Protein 3OA4 (pdb70)

Structure (mmCIF, N/CA/C/O backbone):
data_3OA4
#
_entry.id   3OA4
#
_cell.length_a   63.264
_cell.length_b   63.264
_cell.length_c   90.855
_cell.angle_alpha   90.000
_cell.angle_beta   90.000
_cell.angle_gamma   90.000
#
_symmetry.space_group_name_H-M   'P 43 21 2'
#
loop_
_entity.id
_entity.type
_entity.pdbx_description
1 polymer glyoxalase
2 non-polymer 'ZINC ION'
3 non-polymer 'SULFATE ION'
4 non-polymer GLYCEROL
5 water water
#
loop_
_atom_site.group_PDB
_atom_site.id
_atom_site.type_symbol
_atom_site.label_atom_id
_atom_site.label_alt_id
_atom_site.label_comp_id
_atom_site.label_asym_id
_atom_site.label_entity_id
_atom_site.label_seq_id
_atom_site.pdbx_PDB_ins_code
_atom_site.Cartn_x
_atom_site.Cartn_y
_atom_site.Cartn_z
_atom_site.occupancy
_atom_site.B_iso_or_equiv
_atom_site.auth_seq_id
_atom_site.auth_comp_id
_atom_site.auth_asym_id
_atom_site.auth_atom_id
_atom_site.pdbx_PDB_model_num
ATOM 1 N N . LYS A 1 5 ? -2.222 -11.712 -11.755 1.00 78.28 5 LYS A N 1
ATOM 2 C CA . LYS A 1 5 ? -2.584 -10.451 -12.475 1.00 78.59 5 LYS A CA 1
ATOM 3 C C . LYS A 1 5 ? -1.794 -9.258 -11.926 1.00 77.07 5 LYS A C 1
ATOM 4 O O . LYS A 1 5 ? -1.320 -9.293 -10.780 1.00 77.35 5 LYS A O 1
ATOM 10 N N . SER A 1 6 ? -1.680 -8.214 -12.757 1.00 74.84 6 SER A N 1
ATOM 11 C CA . SER A 1 6 ? -0.841 -7.025 -12.531 1.00 71.74 6 SER A CA 1
ATOM 12 C C . SER A 1 6 ? 0.638 -7.324 -12.807 1.00 66.96 6 SER A C 1
ATOM 13 O O . SER A 1 6 ? 1.470 -6.403 -12.822 1.00 67.28 6 SER A O 1
ATOM 16 N N . ASN A 1 7 ? 0.953 -8.608 -13.011 1.00 62.00 7 ASN A N 1
ATOM 17 C CA . ASN A 1 7 ? 2.248 -9.035 -13.545 1.00 56.48 7 ASN A CA 1
ATOM 18 C C . ASN A 1 7 ? 2.568 -8.261 -14.812 1.00 53.14 7 ASN A C 1
ATOM 19 O O . ASN A 1 7 ? 1.709 -8.089 -15.682 1.00 53.88 7 ASN A O 1
ATOM 24 N N . LYS A 1 8 ? 3.789 -7.763 -14.885 1.00 48.68 8 LYS A N 1
ATOM 25 C CA . LYS A 1 8 ? 4.273 -7.114 -16.081 1.00 45.34 8 LYS A CA 1
ATOM 26 C C . LYS A 1 8 ? 5.580 -7.764 -16.493 1.00 39.29 8 LYS A C 1
ATOM 27 O O . LYS A 1 8 ? 6.313 -8.298 -15.654 1.00 36.53 8 LYS A O 1
ATOM 33 N N . LEU A 1 9 ? 5.887 -7.711 -17.780 1.00 37.53 9 LEU A N 1
ATOM 34 C CA . LEU A 1 9 ? 7.231 -8.098 -18.199 1.00 36.55 9 LEU A CA 1
ATOM 35 C C . LEU A 1 9 ? 8.145 -6.880 -18.037 1.00 35.56 9 LEU A C 1
ATOM 36 O O . LEU A 1 9 ? 8.117 -5.967 -18.858 1.00 35.99 9 LEU A O 1
ATOM 41 N N . ASP A 1 10 ? 8.924 -6.851 -16.961 1.00 33.73 10 ASP A N 1
ATOM 42 C CA . ASP A 1 10 ? 9.766 -5.689 -16.696 1.00 34.52 10 ASP A CA 1
ATOM 43 C C . ASP A 1 10 ? 10.944 -5.635 -17.670 1.00 32.38 10 ASP A C 1
ATOM 44 O O . ASP A 1 10 ? 11.158 -4.638 -18.358 1.00 30.98 10 ASP A O 1
ATOM 49 N N . HIS A 1 11 ? 11.718 -6.707 -17.713 1.00 31.77 11 HIS A N 1
ATOM 50 C CA . HIS A 1 11 ? 12.867 -6.737 -18.612 1.00 30.96 11 HIS A CA 1
ATOM 51 C C . HIS A 1 11 ? 13.332 -8.126 -18.888 1.00 30.49 11 HIS A C 1
ATOM 52 O O . HIS A 1 11 ? 12.860 -9.069 -18.250 1.00 30.12 11 HIS A O 1
ATOM 59 N N . ILE A 1 12 ? 14.254 -8.239 -19.855 1.00 30.11 12 ILE A N 1
ATOM 60 C CA . ILE A 1 12 ? 14.976 -9.494 -20.138 1.00 29.87 12 ILE A CA 1
ATOM 61 C C . ILE A 1 12 ? 16.457 -9.188 -19.975 1.00 29.74 12 ILE A C 1
ATOM 62 O O . ILE A 1 12 ? 16.987 -8.267 -20.622 1.00 30.96 12 ILE A O 1
ATOM 67 N N . GLY A 1 13 ? 17.111 -9.898 -19.058 1.00 28.41 13 GLY A N 1
ATOM 68 C CA . GLY A 1 13 ? 18.550 -9.714 -18.862 1.00 28.44 13 GLY A CA 1
ATOM 69 C C . GLY A 1 13 ? 19.331 -10.576 -19.856 1.00 29.66 13 GLY A C 1
ATOM 70 O O . GLY A 1 13 ? 19.021 -11.764 -20.066 1.00 30.37 13 GLY A O 1
ATOM 71 N N . ILE A 1 14 ? 20.355 -9.979 -20.461 1.00 29.60 14 ILE A N 1
ATOM 72 C CA . ILE A 1 14 ? 21.116 -10.628 -21.531 1.00 30.70 14 ILE A CA 1
ATOM 73 C C . ILE A 1 14 ? 22.614 -10.499 -21.222 1.00 30.62 14 ILE A C 1
ATOM 74 O O . ILE A 1 14 ? 23.124 -9.412 -21.090 1.00 30.64 14 ILE A O 1
ATOM 79 N N . ALA A 1 15 ? 23.298 -11.626 -21.096 1.00 30.76 15 ALA A N 1
ATOM 80 C CA . ALA A 1 15 ? 24.715 -11.607 -20.757 1.00 31.88 15 ALA A CA 1
ATOM 81 C C . ALA A 1 15 ? 25.561 -11.335 -22.017 1.00 32.99 15 ALA A C 1
ATOM 82 O O . ALA A 1 15 ? 25.395 -12.019 -23.026 1.00 33.37 15 ALA A O 1
ATOM 84 N N . VAL A 1 16 ? 26.463 -10.350 -21.958 1.00 33.08 16 VAL A N 1
ATOM 85 C CA . VAL A 1 16 ? 27.325 -9.991 -23.087 1.00 33.54 16 VAL A CA 1
ATOM 86 C C . VAL A 1 16 ? 28.721 -9.735 -22.539 1.00 35.42 16 VAL A C 1
ATOM 87 O O . VAL A 1 16 ? 28.871 -9.293 -21.401 1.00 36.05 16 VAL A O 1
ATOM 91 N N . THR A 1 17 ? 29.752 -10.005 -23.335 1.00 35.86 17 THR A N 1
ATOM 92 C CA . THR A 1 17 ? 31.113 -9.717 -22.858 1.00 38.47 17 THR A CA 1
ATOM 93 C C . THR A 1 17 ? 31.437 -8.239 -22.933 1.00 39.12 17 THR A C 1
ATOM 94 O O . THR A 1 17 ? 32.327 -7.773 -22.251 1.00 40.09 17 THR A O 1
ATOM 98 N N . SER A 1 18 ? 30.713 -7.508 -23.772 1.00 39.47 18 SER A N 1
ATOM 99 C CA . SER A 1 18 ? 30.958 -6.078 -23.957 1.00 41.13 18 SER A CA 1
ATOM 100 C C . SER A 1 18 ? 29.682 -5.403 -24.431 1.00 40.00 18 SER A C 1
ATOM 101 O O . SER A 1 18 ? 29.146 -5.752 -25.487 1.00 38.92 18 SER A O 1
ATOM 104 N N . ILE A 1 19 ? 29.187 -4.442 -23.642 1.00 38.85 19 ILE A N 1
ATOM 105 C CA . ILE A 1 19 ? 28.061 -3.617 -24.085 1.00 37.92 19 ILE A CA 1
ATOM 106 C C . ILE A 1 19 ? 28.436 -2.863 -25.360 1.00 38.01 19 ILE A C 1
ATOM 107 O O . ILE A 1 19 ? 27.668 -2.829 -26.332 1.00 37.42 19 ILE A O 1
ATOM 112 N N . LYS A 1 20 ? 29.630 -2.288 -25.374 1.00 39.66 20 LYS A N 1
ATOM 113 C CA . LYS A 1 20 ? 30.091 -1.482 -26.507 1.00 41.48 20 LYS A CA 1
ATOM 114 C C . LYS A 1 20 ? 30.028 -2.283 -27.821 1.00 41.03 20 LYS A C 1
ATOM 115 O O . LYS A 1 20 ? 29.660 -1.765 -28.870 1.00 41.18 20 LYS A O 1
ATOM 121 N N . ASP A 1 21 ? 30.374 -3.557 -27.740 1.00 40.95 21 ASP A N 1
ATOM 122 C CA . ASP A 1 21 ? 30.456 -4.401 -28.938 1.00 42.64 21 ASP A CA 1
ATOM 123 C C . ASP A 1 21 ? 29.112 -4.840 -29.486 1.00 42.40 21 ASP A C 1
ATOM 124 O O . ASP A 1 21 ? 29.045 -5.267 -30.629 1.00 44.34 21 ASP A O 1
ATOM 129 N N . VAL A 1 22 ? 28.060 -4.767 -28.677 1.00 39.92 22 VAL A N 1
ATOM 130 C CA . VAL A 1 22 ? 26.729 -5.160 -29.151 1.00 39.15 22 VAL A CA 1
ATOM 131 C C . VAL A 1 22 ? 25.796 -3.988 -29.430 1.00 37.30 22 VAL A C 1
ATOM 132 O O . VAL A 1 22 ? 24.768 -4.151 -30.092 1.00 37.19 22 VAL A O 1
ATOM 136 N N . LEU A 1 23 ? 26.129 -2.803 -28.926 1.00 36.36 23 LEU A N 1
ATOM 137 C CA . LEU A 1 23 ? 25.295 -1.639 -29.210 1.00 36.79 23 LEU A CA 1
ATOM 138 C C . LEU A 1 23 ? 25.066 -1.400 -30.713 1.00 37.69 23 LEU A C 1
ATOM 139 O O . LEU A 1 23 ? 23.956 -1.043 -31.109 1.00 37.39 23 LEU A O 1
ATOM 144 N N . PRO A 1 24 ? 26.088 -1.658 -31.566 1.00 39.28 24 PRO A N 1
ATOM 145 C CA . PRO A 1 24 ? 25.803 -1.495 -32.990 1.00 40.13 24 PRO A CA 1
ATOM 146 C C . PRO A 1 24 ? 24.652 -2.358 -33.472 1.00 38.99 24 PRO A C 1
ATOM 147 O O . PRO A 1 24 ? 23.898 -1.925 -34.349 1.00 40.08 24 PRO A O 1
ATOM 151 N N . PHE A 1 25 ? 24.533 -3.579 -32.946 1.00 37.06 25 PHE A N 1
ATOM 152 C CA . PHE A 1 25 ? 23.407 -4.442 -33.310 1.00 36.53 25 PHE A CA 1
ATOM 153 C C . PHE A 1 25 ? 22.069 -3.932 -32.717 1.00 35.76 25 PHE A C 1
ATOM 154 O O . PHE A 1 25 ? 21.051 -3.777 -33.425 1.00 35.80 25 PHE A O 1
ATOM 162 N N . TYR A 1 26 ? 22.075 -3.663 -31.411 1.00 34.59 26 TYR A N 1
ATOM 163 C CA . TYR A 1 26 ? 20.832 -3.296 -30.728 1.00 34.50 26 TYR A CA 1
ATOM 164 C C . TYR A 1 26 ? 20.296 -1.935 -31.145 1.00 35.16 26 TYR A C 1
ATOM 165 O 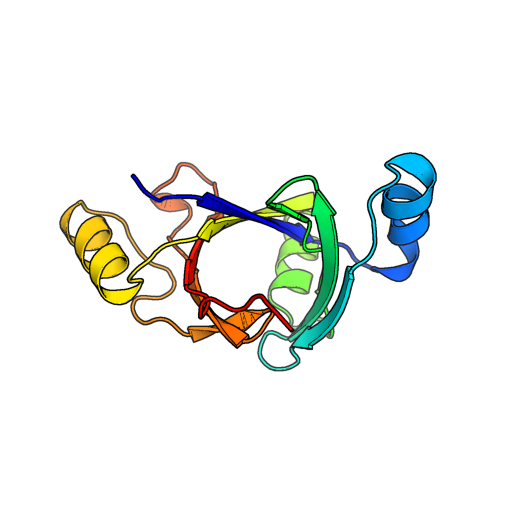O . TYR A 1 26 ? 19.102 -1.768 -31.365 1.00 35.49 26 TYR A O 1
ATOM 174 N N . VAL A 1 27 ? 21.179 -0.963 -31.215 1.00 36.86 27 VAL A N 1
ATOM 175 C CA . VAL A 1 27 ? 20.761 0.389 -31.592 1.00 38.88 27 VAL A CA 1
ATOM 176 C C . VAL A 1 27 ? 20.716 0.569 -33.105 1.00 40.76 27 VAL A C 1
ATOM 177 O O . VAL A 1 27 ? 19.737 1.088 -33.642 1.00 41.95 27 VAL A O 1
ATOM 181 N N . GLY A 1 28 ? 21.743 0.093 -33.798 1.00 41.86 28 GLY A N 1
ATOM 182 C CA . GLY A 1 28 ? 21.823 0.249 -35.248 1.00 43.79 28 GLY A CA 1
ATOM 183 C C . GLY A 1 28 ? 20.909 -0.685 -36.019 1.00 45.07 28 GLY A C 1
ATOM 184 O O . GLY A 1 28 ? 20.233 -0.255 -36.952 1.00 47.00 28 GLY A O 1
ATOM 185 N N . SER A 1 29 ? 20.887 -1.971 -35.679 1.00 43.27 29 SER A N 1
ATOM 186 C CA . SER A 1 29 ? 20.091 -2.900 -36.485 1.00 43.02 29 SER A CA 1
ATOM 187 C C . SER A 1 29 ? 18.661 -3.073 -35.986 1.00 40.87 29 SER A C 1
ATOM 188 O O . SER A 1 29 ? 17.716 -2.979 -36.767 1.00 40.86 29 SER A O 1
ATOM 191 N N . LEU A 1 30 ? 18.505 -3.337 -34.694 1.00 39.71 30 LEU A N 1
ATOM 192 C CA . LEU A 1 30 ? 17.169 -3.500 -34.113 1.00 39.59 30 LEU A CA 1
ATOM 193 C C . LEU A 1 30 ? 16.459 -2.161 -33.866 1.00 40.79 30 LEU A C 1
ATOM 194 O O . LEU A 1 30 ? 15.249 -2.149 -33.651 1.00 41.24 30 LEU A O 1
ATOM 199 N N . LYS A 1 31 ? 17.214 -1.063 -33.870 1.00 41.55 31 LYS A N 1
ATOM 200 C CA . LYS A 1 31 ? 16.635 0.277 -33.694 1.00 42.80 31 LYS A CA 1
ATOM 201 C C . LYS A 1 31 ? 15.927 0.414 -32.349 1.00 41.04 31 LYS A C 1
ATOM 202 O O . LYS A 1 31 ? 14.832 0.984 -32.259 1.00 41.87 31 LYS A O 1
ATOM 208 N N . LEU A 1 32 ? 16.538 -0.136 -31.304 1.00 37.91 32 LEU A N 1
ATOM 209 C CA . LEU A 1 32 ? 16.033 0.092 -29.977 1.00 37.31 32 LEU A CA 1
ATOM 210 C C . LEU A 1 32 ? 16.683 1.378 -29.419 1.00 37.37 32 LEU A C 1
ATOM 211 O O . LEU A 1 32 ? 17.822 1.707 -29.728 1.00 36.97 32 LEU A O 1
ATOM 216 N N . LYS A 1 33 ? 15.942 2.083 -28.583 1.00 37.70 33 LYS A N 1
ATOM 217 C CA . LYS A 1 33 ? 16.445 3.297 -27.937 1.00 37.96 33 LYS A CA 1
ATOM 218 C C . LYS A 1 33 ? 17.269 2.936 -26.695 1.00 35.44 33 LYS A C 1
ATOM 219 O O . LYS A 1 33 ? 16.778 2.247 -25.804 1.00 34.67 33 LYS A O 1
ATOM 225 N N . LEU A 1 34 ? 18.530 3.366 -26.651 1.00 34.96 34 LEU A N 1
ATOM 226 C CA . LEU A 1 34 ? 19.355 3.237 -25.453 1.00 34.65 34 LEU A CA 1
ATOM 227 C C . LEU A 1 34 ? 18.953 4.282 -24.415 1.00 34.72 34 LEU A C 1
ATOM 228 O O . LEU A 1 34 ? 19.092 5.502 -24.646 1.00 35.54 34 LEU A O 1
ATOM 233 N N . LEU A 1 35 ? 18.407 3.805 -23.298 1.00 34.30 35 LEU A N 1
ATOM 234 C CA . LEU A 1 35 ? 17.898 4.679 -22.239 1.00 36.54 35 LEU A CA 1
ATOM 235 C C . LEU A 1 35 ? 19.026 5.249 -21.386 1.00 38.00 35 LEU A C 1
ATOM 236 O O . LEU A 1 35 ? 18.981 6.411 -20.955 1.00 39.82 35 LEU A O 1
ATOM 241 N N . GLY A 1 36 ? 20.035 4.423 -21.137 1.00 36.06 36 GLY A N 1
ATOM 242 C CA . GLY A 1 36 ? 21.146 4.825 -20.280 1.00 36.23 36 GLY A CA 1
ATOM 243 C C . GLY A 1 36 ? 21.848 3.591 -19.768 1.00 36.02 36 GLY A C 1
ATOM 244 O O . GLY A 1 36 ? 21.590 2.447 -20.228 1.00 34.54 36 GLY A O 1
ATOM 245 N N . MET A 1 37 ? 22.764 3.801 -18.845 1.00 36.34 37 MET A N 1
ATOM 246 C CA . MET A 1 37 ? 23.556 2.687 -18.344 1.00 38.04 37 MET A CA 1
ATOM 247 C C . MET A 1 37 ? 23.745 2.855 -16.852 1.00 38.77 37 MET A C 1
ATOM 248 O O . MET A 1 37 ? 23.469 3.936 -16.316 1.00 38.03 37 MET A O 1
ATOM 253 N N . GLU A 1 38 ? 24.193 1.791 -16.182 1.00 39.14 38 GLU A N 1
ATOM 254 C CA . GLU A 1 38 ? 24.622 1.899 -14.792 1.00 41.92 38 GLU A CA 1
ATOM 255 C C . GLU A 1 38 ? 25.681 0.870 -14.400 1.00 42.32 38 GLU A C 1
ATOM 256 O O . GLU A 1 38 ? 25.767 -0.205 -14.991 1.00 40.27 38 GLU A O 1
ATOM 262 N N . ASP A 1 39 ? 26.506 1.227 -13.421 1.00 44.82 39 ASP A N 1
ATOM 263 C CA . ASP A 1 39 ? 27.461 0.296 -12.859 1.00 47.46 39 ASP A CA 1
ATOM 264 C C . ASP A 1 39 ? 26.863 -0.252 -11.584 1.00 48.09 39 ASP A C 1
ATOM 265 O O . ASP A 1 39 ? 26.314 0.500 -10.758 1.00 48.83 39 ASP A O 1
ATOM 270 N N . LEU A 1 40 ? 26.973 -1.564 -11.418 1.00 47.39 40 LEU A N 1
ATOM 271 C CA . LEU A 1 40 ? 26.478 -2.224 -10.228 1.00 49.00 40 LEU A CA 1
ATOM 272 C C . LEU A 1 40 ? 27.622 -3.080 -9.666 1.00 50.95 40 LEU A C 1
ATOM 273 O O . LEU A 1 40 ? 27.527 -4.315 -9.664 1.00 50.71 40 LEU A O 1
ATOM 278 N N . PRO A 1 41 ? 28.719 -2.432 -9.210 1.00 53.56 41 PRO A N 1
ATOM 279 C CA . PRO A 1 41 ? 29.898 -3.179 -8.754 1.00 56.15 41 PRO A CA 1
ATOM 280 C C . PRO A 1 41 ? 29.609 -4.195 -7.650 1.00 58.09 41 PRO A C 1
ATOM 281 O O . PRO A 1 41 ? 30.402 -5.115 -7.461 1.00 58.60 41 PRO A O 1
ATOM 285 N N . SER A 1 42 ? 28.471 -4.051 -6.966 1.00 59.11 42 SER A N 1
ATOM 286 C CA . SER A 1 42 ? 28.079 -4.989 -5.911 1.00 60.55 42 SER A CA 1
ATOM 287 C C . SER A 1 42 ? 27.632 -6.331 -6.491 1.00 60.27 42 SER A C 1
ATOM 288 O O . SER A 1 42 ? 27.789 -7.371 -5.848 1.00 61.42 42 SER A O 1
ATOM 291 N N . GLN A 1 43 ? 27.060 -6.303 -7.689 1.00 58.63 43 GLN A N 1
ATOM 292 C CA . GLN A 1 43 ? 26.745 -7.532 -8.410 1.00 57.68 43 GLN A CA 1
ATOM 293 C C . GLN A 1 43 ? 27.775 -7.833 -9.497 1.00 56.06 43 GLN A C 1
ATOM 294 O O . GLN A 1 43 ? 27.541 -8.692 -10.351 1.00 56.73 43 GLN A O 1
ATOM 300 N N . GLY A 1 44 ? 28.893 -7.112 -9.467 1.00 54.34 44 GLY A N 1
ATOM 301 C CA . GLY A 1 44 ? 29.949 -7.211 -10.472 1.00 52.64 44 GLY A CA 1
ATOM 302 C C . GLY A 1 44 ? 29.521 -7.033 -11.927 1.00 49.61 44 GLY A C 1
ATOM 303 O O . GLY A 1 44 ? 30.059 -7.705 -12.813 1.00 49.73 44 GLY A O 1
ATOM 304 N N . VAL A 1 45 ? 28.574 -6.125 -12.184 1.00 46.35 45 VAL A N 1
ATOM 305 C CA . VAL A 1 45 ? 28.063 -5.884 -13.554 1.00 44.10 45 VAL A CA 1
ATOM 306 C C . VAL A 1 45 ? 27.953 -4.411 -13.931 1.00 43.25 45 VAL A C 1
ATOM 307 O O . VAL A 1 45 ? 27.727 -3.562 -13.061 1.00 42.99 45 VAL A O 1
ATOM 311 N N . LYS A 1 46 ? 28.139 -4.136 -15.219 1.00 42.13 46 LYS A N 1
ATOM 312 C CA . LYS A 1 46 ? 27.755 -2.881 -15.858 1.00 42.09 46 LYS A CA 1
ATOM 313 C C . LYS A 1 46 ? 26.512 -3.205 -16.683 1.00 39.13 46 LYS A C 1
ATOM 314 O O . LYS A 1 46 ? 26.453 -4.274 -17.321 1.00 37.52 46 LYS A O 1
ATOM 320 N N . ILE A 1 47 ? 25.516 -2.320 -16.672 1.00 36.86 47 ILE A N 1
ATOM 321 C CA . ILE A 1 47 ? 24.237 -2.619 -17.339 1.00 36.46 47 ILE A CA 1
ATOM 322 C C . ILE A 1 47 ? 23.845 -1.525 -18.328 1.00 36.19 47 ILE A C 1
ATOM 323 O O . ILE A 1 47 ? 24.007 -0.334 -18.025 1.00 37.82 47 ILE A O 1
ATOM 328 N N . ALA A 1 48 ? 23.326 -1.913 -19.494 1.00 34.13 48 ALA A N 1
ATOM 329 C CA . ALA A 1 48 ? 22.762 -0.946 -20.428 1.00 33.64 48 ALA A CA 1
ATOM 330 C C . ALA A 1 48 ? 21.298 -1.265 -20.605 1.00 34.21 48 ALA A C 1
ATOM 331 O O . ALA A 1 48 ? 20.916 -2.430 -20.734 1.00 36.64 48 ALA A O 1
ATOM 333 N N . PHE A 1 49 ? 20.480 -0.228 -20.625 1.00 33.18 49 PHE A N 1
ATOM 334 C CA . PHE A 1 49 ? 19.017 -0.431 -20.709 1.00 32.89 49 PHE A CA 1
ATOM 335 C C . PHE A 1 49 ? 18.535 0.007 -22.063 1.00 32.56 49 PHE A C 1
ATOM 336 O O . PHE A 1 49 ? 18.739 1.173 -22.456 1.00 32.68 49 PHE A O 1
ATOM 344 N N . LEU A 1 50 ? 17.884 -0.911 -22.771 1.00 31.61 50 LEU A N 1
ATOM 345 C CA . LEU A 1 50 ? 17.265 -0.599 -24.072 1.00 32.33 50 LEU A CA 1
ATOM 346 C C . LEU A 1 50 ? 15.745 -0.726 -23.970 1.00 33.28 50 LEU A C 1
ATOM 347 O O . LEU A 1 50 ? 15.222 -1.677 -23.394 1.00 32.87 50 LEU A O 1
ATOM 352 N N . GLU A 1 51 ? 15.044 0.244 -24.514 1.00 34.78 51 GLU A N 1
ATOM 353 C CA . GLU A 1 51 ? 13.593 0.253 -24.461 1.00 36.54 51 GLU A CA 1
ATOM 354 C C . GLU A 1 51 ? 13.018 -0.648 -25.567 1.00 37.36 51 GLU A C 1
ATOM 355 O O . GLU A 1 51 ? 13.433 -0.586 -26.750 1.00 37.50 51 GLU A O 1
ATOM 361 N N . ILE A 1 52 ? 12.089 -1.516 -25.187 1.00 38.43 52 ILE A N 1
ATOM 362 C CA . ILE A 1 52 ? 11.332 -2.272 -26.182 1.00 39.85 52 ILE A CA 1
ATOM 363 C C . ILE A 1 52 ? 9.874 -2.329 -25.739 1.00 40.04 52 ILE A C 1
ATOM 364 O O . ILE A 1 52 ? 9.497 -3.165 -24.907 1.00 37.99 52 ILE A O 1
ATOM 369 N N . GLY A 1 53 ? 9.072 -1.440 -26.315 1.00 41.30 53 GLY A N 1
ATOM 370 C CA . GLY A 1 53 ? 7.685 -1.265 -25.892 1.00 42.84 53 GLY A CA 1
ATOM 371 C C . GLY A 1 53 ? 7.667 -0.812 -24.448 1.00 43.33 53 GLY A C 1
ATOM 372 O O . GLY A 1 53 ? 8.397 0.106 -24.061 1.00 43.11 53 GLY A O 1
ATOM 373 N N . GLU A 1 54 ? 6.867 -1.493 -23.633 1.00 43.99 54 GLU A N 1
ATOM 374 C CA . GLU A 1 54 ? 6.811 -1.227 -22.192 1.00 44.94 54 GLU A CA 1
ATOM 375 C C . GLU A 1 54 ? 7.824 -2.016 -21.379 1.00 42.11 54 GLU A C 1
ATOM 376 O O . GLU A 1 54 ? 7.881 -1.875 -20.155 1.00 42.42 54 GLU A O 1
ATOM 382 N N . SER A 1 55 ? 8.634 -2.832 -22.056 1.00 39.10 55 SER A N 1
ATOM 383 C CA . SER A 1 55 ? 9.674 -3.584 -21.387 1.00 35.14 55 SER A CA 1
ATOM 384 C C . SER A 1 55 ? 11.037 -3.003 -21.720 1.00 33.36 55 SER A C 1
ATOM 385 O O . SER A 1 55 ? 11.157 -2.006 -22.438 1.00 34.13 55 SER A O 1
ATOM 388 N N . LYS A 1 56 ? 12.064 -3.632 -21.170 1.00 31.94 56 LYS A N 1
ATOM 389 C CA . LYS A 1 56 ? 13.434 -3.282 -21.480 1.00 32.02 56 LYS A CA 1
ATOM 390 C C . LYS A 1 56 ? 14.229 -4.528 -21.768 1.00 32.17 56 LYS A C 1
ATOM 391 O O . LYS A 1 56 ? 13.919 -5.625 -21.258 1.00 30.83 56 LYS A O 1
ATOM 397 N N . ILE A 1 57 ? 15.271 -4.343 -22.569 1.00 33.00 57 ILE A N 1
ATOM 398 C CA . ILE A 1 57 ? 16.348 -5.308 -22.630 1.00 33.60 57 ILE A CA 1
ATOM 399 C C . ILE A 1 57 ? 17.509 -4.766 -21.799 1.00 33.27 57 ILE A C 1
ATOM 400 O O . ILE A 1 57 ? 17.897 -3.5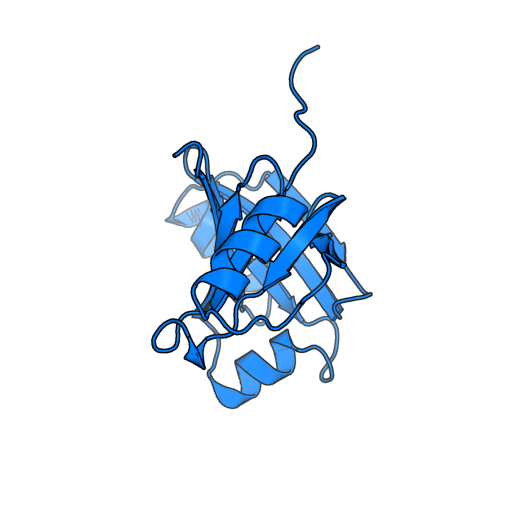90 -21.907 1.00 34.12 57 ILE A O 1
ATOM 405 N N . GLU A 1 58 ? 17.994 -5.603 -20.900 1.00 31.90 58 GLU A N 1
ATOM 406 C CA A GLU A 1 58 ? 19.051 -5.268 -19.948 0.50 32.64 58 GLU A CA 1
ATOM 407 C CA B GLU A 1 58 ? 19.085 -5.187 -20.055 0.50 32.77 58 GLU A CA 1
ATOM 408 C C . GLU A 1 58 ? 20.308 -6.020 -20.382 1.00 32.89 58 GLU A C 1
ATOM 409 O O . GLU A 1 58 ? 20.341 -7.262 -20.247 1.00 33.08 58 GLU A O 1
ATOM 420 N N . LEU A 1 59 ? 21.300 -5.314 -20.902 1.00 33.03 59 LEU A N 1
ATOM 421 C CA . LEU A 1 59 ? 22.549 -5.941 -21.280 1.00 32.37 59 LEU A CA 1
ATOM 422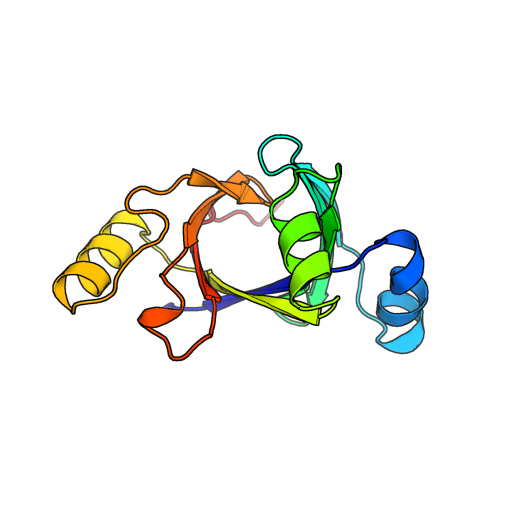 C C . LEU A 1 59 ? 23.511 -5.935 -20.111 1.00 33.17 59 LEU A C 1
ATOM 423 O O . LEU A 1 59 ? 23.841 -4.862 -19.560 1.00 34.34 59 LEU A O 1
ATOM 428 N N . LEU A 1 60 ? 23.965 -7.131 -19.728 1.00 32.38 60 LEU A N 1
ATOM 429 C CA . LEU A 1 60 ? 24.774 -7.304 -18.541 1.00 33.21 60 LEU A CA 1
ATOM 430 C C . LEU A 1 60 ? 26.213 -7.655 -18.922 1.00 34.31 60 LEU A C 1
ATOM 431 O O . LEU A 1 60 ? 26.475 -8.720 -19.492 1.00 34.15 60 LEU A O 1
ATOM 436 N N . GLU A 1 61 ? 27.126 -6.763 -18.581 1.00 34.87 61 GLU A N 1
ATOM 437 C CA . GLU A 1 61 ? 28.556 -6.920 -18.886 1.00 37.34 61 GLU A CA 1
ATOM 438 C C . GLU A 1 61 ? 29.319 -7.158 -17.570 1.00 39.54 61 GLU A C 1
ATOM 439 O O . GLU A 1 61 ? 29.200 -6.351 -16.644 1.00 39.44 61 GLU A O 1
ATOM 445 N N . PRO A 1 62 ? 30.118 -8.249 -17.478 1.00 41.66 62 PRO A N 1
ATOM 446 C CA . PRO A 1 62 ? 30.816 -8.504 -16.215 1.00 43.21 62 PRO A CA 1
ATOM 447 C C . PRO A 1 62 ? 31.915 -7.473 -15.956 1.00 45.74 62 PRO A C 1
ATOM 448 O O . PRO A 1 62 ? 32.583 -7.026 -16.898 1.00 45.72 62 PRO A O 1
ATOM 452 N N . LEU A 1 63 ? 32.089 -7.086 -14.694 1.00 47.94 63 LEU A N 1
ATOM 453 C CA . LEU A 1 63 ? 33.133 -6.110 -14.347 1.00 51.16 63 LEU A CA 1
ATOM 454 C C . LEU A 1 63 ? 34.463 -6.792 -14.004 1.00 53.43 63 LEU A C 1
ATOM 455 O O . LEU A 1 63 ? 35.527 -6.179 -14.110 1.00 54.21 63 LEU A O 1
ATOM 460 N N . SER A 1 64 ? 34.389 -8.057 -13.592 1.00 54.09 64 SER A N 1
ATOM 461 C CA . SER A 1 64 ? 35.579 -8.842 -13.267 1.00 56.81 64 SER A CA 1
ATOM 462 C C . SER A 1 64 ? 35.312 -10.313 -13.543 1.00 57.34 64 SER A C 1
ATOM 463 O O . SER A 1 64 ? 34.167 -10.716 -13.727 1.00 55.46 64 SER A O 1
ATOM 466 N N . GLU A 1 65 ? 36.372 -11.112 -13.513 1.00 59.61 65 GLU A N 1
ATOM 467 C CA . GLU A 1 65 ? 36.285 -12.556 -13.753 1.00 61.35 65 GLU A CA 1
ATOM 468 C C . GLU A 1 65 ? 35.462 -13.280 -12.690 1.00 60.98 65 GLU A C 1
ATOM 469 O O . GLU A 1 65 ? 34.892 -14.350 -12.953 1.00 60.51 65 GLU A O 1
ATOM 475 N N . GLU A 1 66 ? 35.378 -12.682 -11.501 1.00 61.44 66 GLU A N 1
ATOM 476 C CA . GLU A 1 66 ? 34.604 -13.267 -10.399 1.00 62.03 66 GLU A CA 1
ATOM 477 C C . GLU A 1 66 ? 33.092 -12.938 -10.410 1.00 59.00 66 GLU A C 1
ATOM 478 O O . GLU A 1 66 ? 32.335 -13.498 -9.611 1.00 59.29 66 GLU A O 1
ATOM 484 N N . SER A 1 67 ? 32.671 -12.051 -11.321 1.00 55.64 67 SER A N 1
ATOM 485 C CA . SER A 1 67 ? 31.254 -11.702 -11.527 1.00 52.11 67 SER A CA 1
ATOM 486 C C . SER A 1 67 ? 30.420 -12.956 -11.826 1.00 50.51 67 SER A C 1
ATOM 487 O O . SER A 1 67 ? 30.881 -13.840 -12.561 1.00 51.00 67 SER A O 1
ATOM 490 N N . PRO A 1 68 ? 29.209 -13.056 -11.244 1.00 48.83 68 PRO A N 1
ATOM 491 C CA . PRO A 1 68 ? 28.332 -14.164 -11.610 1.00 47.36 68 PRO A CA 1
ATOM 492 C C . PRO A 1 68 ? 28.066 -14.199 -13.121 1.00 44.50 68 PRO A C 1
ATOM 493 O O . PRO A 1 68 ? 27.887 -15.281 -13.692 1.00 43.65 68 PRO A O 1
ATOM 497 N N . ILE A 1 69 ? 28.067 -13.026 -13.759 1.00 42.57 69 ILE A N 1
ATOM 498 C CA . ILE A 1 69 ? 27.868 -12.941 -15.212 1.00 41.73 69 ILE A CA 1
ATOM 499 C C . ILE A 1 69 ? 29.080 -13.494 -15.981 1.00 42.27 69 ILE A C 1
ATOM 500 O O . ILE A 1 69 ? 28.904 -14.204 -16.975 1.00 41.52 69 ILE A O 1
ATOM 505 N N . ALA A 1 70 ? 30.289 -13.152 -15.529 1.00 43.20 70 ALA A N 1
ATOM 506 C CA . ALA A 1 70 ? 31.505 -13.757 -16.091 1.00 45.07 70 ALA A CA 1
ATOM 507 C C . ALA A 1 70 ? 31.448 -15.284 -15.953 1.00 46.32 70 ALA A C 1
ATOM 508 O O . ALA A 1 70 ? 31.708 -15.991 -16.916 1.00 46.96 70 ALA A O 1
ATOM 510 N N . LYS A 1 71 ? 31.019 -15.791 -14.797 1.00 46.88 71 LYS A N 1
ATOM 511 C CA . LYS A 1 71 ? 30.905 -17.248 -14.605 1.00 47.71 71 LYS A CA 1
ATOM 512 C C . LYS A 1 71 ? 29.876 -17.883 -15.533 1.00 44.72 71 LYS A C 1
ATOM 513 O O . LYS A 1 71 ? 30.121 -18.959 -16.107 1.00 44.12 71 LYS A O 1
ATOM 519 N N . PHE A 1 72 ? 28.729 -17.211 -15.690 1.00 41.36 72 PHE A N 1
ATOM 520 C CA . PHE A 1 72 ? 27.696 -17.637 -16.621 1.00 39.92 72 PHE A CA 1
ATOM 521 C C . PHE A 1 72 ? 28.225 -17.695 -18.053 1.00 39.58 72 PHE A C 1
ATOM 522 O O . PHE A 1 72 ? 27.994 -18.680 -18.769 1.00 40.15 72 PHE A O 1
ATOM 530 N N . ILE A 1 73 ? 28.931 -16.651 -18.475 1.00 39.27 73 ILE A N 1
ATOM 531 C CA . ILE A 1 73 ? 29.440 -16.603 -19.845 1.00 40.67 73 ILE A CA 1
ATOM 532 C C . ILE A 1 73 ? 30.457 -17.721 -20.044 1.00 43.53 73 ILE A C 1
ATOM 533 O O . ILE A 1 73 ? 30.456 -18.378 -21.086 1.00 43.67 73 ILE A O 1
ATOM 538 N N . GLN A 1 74 ? 31.289 -17.947 -19.031 1.00 45.58 74 GLN A N 1
ATOM 539 C CA . GLN A 1 74 ? 32.281 -19.030 -19.085 1.00 49.92 74 GLN A CA 1
ATOM 540 C C . GLN A 1 74 ? 31.637 -20.425 -19.233 1.00 51.19 74 GLN A C 1
ATOM 541 O O . GLN A 1 74 ? 32.104 -21.243 -20.025 1.00 52.73 74 GLN A O 1
ATOM 547 N N . LYS A 1 75 ? 30.560 -20.682 -18.498 1.00 51.11 75 LYS A N 1
ATOM 548 C CA . LYS A 1 75 ? 29.932 -21.996 -18.479 1.00 53.26 75 LYS A CA 1
ATOM 549 C C . LYS A 1 75 ? 28.892 -22.182 -19.597 1.00 52.19 75 LYS A C 1
ATOM 550 O O . LYS A 1 75 ? 28.753 -23.289 -20.131 1.00 52.22 75 LYS A O 1
ATOM 556 N N . ARG A 1 76 ? 28.173 -21.112 -19.954 1.00 49.63 76 ARG A N 1
ATOM 557 C CA . ARG A 1 76 ? 27.070 -21.220 -20.914 1.00 49.29 76 ARG A CA 1
ATOM 558 C C . ARG A 1 76 ? 27.250 -20.379 -22.176 1.00 47.70 76 ARG A C 1
ATOM 559 O O . ARG A 1 76 ? 26.549 -20.578 -23.163 1.00 47.93 76 ARG A O 1
ATOM 567 N N . GLY A 1 77 ? 28.187 -19.440 -22.150 1.00 46.15 77 GLY A N 1
ATOM 568 C CA . GLY A 1 77 ? 28.338 -18.503 -23.252 1.00 44.43 77 GLY A CA 1
ATOM 569 C C . GLY A 1 77 ? 27.395 -17.308 -23.137 1.00 40.54 77 GLY A C 1
ATOM 570 O O . GLY A 1 77 ? 26.490 -17.290 -22.296 1.00 39.61 77 GLY A O 1
ATOM 571 N N . GLU A 1 78 ? 27.593 -16.325 -24.004 1.00 38.60 78 GLU A N 1
ATOM 572 C CA . GLU A 1 78 ? 26.729 -15.138 -24.027 1.00 36.99 78 GLU A CA 1
ATOM 573 C C . GLU A 1 78 ? 25.362 -15.558 -24.508 1.00 35.92 78 GLU A C 1
ATOM 574 O O . GLU A 1 78 ? 25.236 -16.518 -25.290 1.00 35.01 78 GLU A O 1
ATOM 580 N N . GLY A 1 79 ? 24.341 -14.850 -24.032 1.00 35.30 79 GLY A N 1
ATOM 581 C CA . GLY A 1 79 ? 22.958 -15.131 -24.437 1.00 34.50 79 GLY A CA 1
ATOM 582 C C . GLY A 1 79 ? 22.011 -14.708 -23.340 1.00 33.23 79 GLY A C 1
ATOM 583 O O . GLY A 1 79 ? 22.398 -13.987 -22.395 1.00 32.82 79 GLY A O 1
ATOM 584 N N . ILE A 1 80 ? 20.772 -15.162 -23.436 1.00 33.68 80 ILE A N 1
ATOM 585 C CA . ILE A 1 80 ? 19.746 -14.683 -22.508 1.00 33.57 80 ILE A CA 1
ATOM 586 C C . ILE A 1 80 ? 20.006 -15.226 -21.099 1.00 33.09 80 ILE A C 1
ATOM 587 O O . ILE A 1 80 ? 20.260 -16.424 -20.939 1.00 33.38 80 ILE A O 1
ATOM 592 N N . HIS A 1 81 ? 19.967 -14.354 -20.093 1.00 32.27 81 HIS A N 1
ATOM 593 C CA . HIS A 1 81 ? 20.309 -14.713 -18.708 1.00 32.39 81 HIS A CA 1
ATOM 594 C C . HIS A 1 81 ? 19.050 -14.930 -17.845 1.00 32.36 81 HIS A C 1
ATOM 595 O O . HIS A 1 81 ? 18.949 -15.942 -17.128 1.0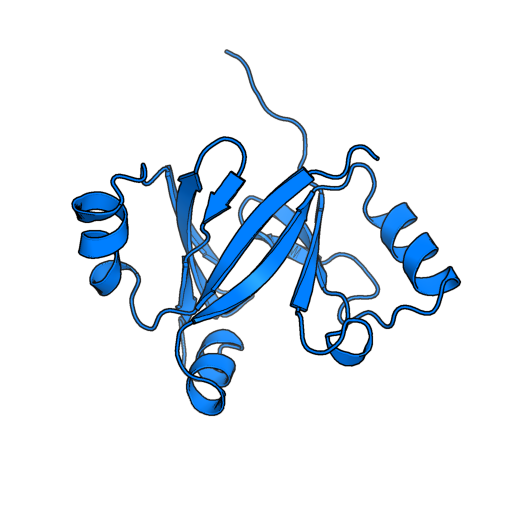0 31.45 81 HIS A O 1
ATOM 602 N N . HIS A 1 82 ? 18.086 -14.000 -17.913 1.00 30.85 82 HIS A N 1
ATOM 603 C CA . HIS A 1 82 ? 16.890 -14.070 -17.009 1.00 30.36 82 HIS A CA 1
ATOM 604 C C . HIS A 1 82 ? 15.728 -13.239 -17.539 1.00 30.98 82 HIS A C 1
ATOM 605 O O . HIS A 1 82 ? 15.917 -12.407 -18.426 1.00 31.83 82 HIS A O 1
ATOM 612 N N . ILE A 1 83 ? 14.541 -13.480 -16.995 1.00 29.92 83 ILE A N 1
ATOM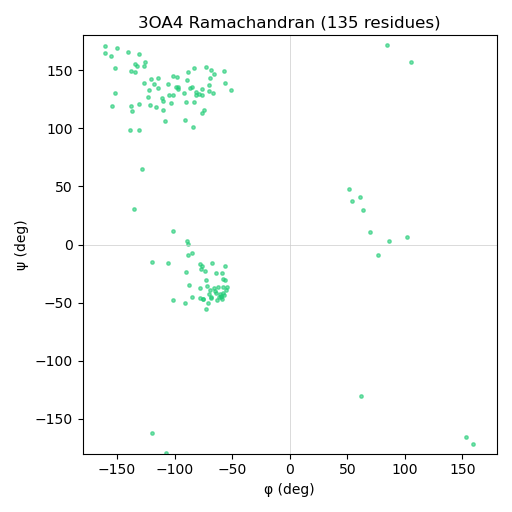 613 C CA . ILE A 1 83 ? 13.346 -12.745 -17.343 1.00 30.00 83 ILE A CA 1
ATOM 614 C C . ILE A 1 83 ? 12.844 -12.166 -16.031 1.00 30.77 83 ILE A C 1
ATOM 615 O O . ILE A 1 83 ? 12.676 -12.898 -15.056 1.00 29.89 83 ILE A O 1
ATOM 620 N N . ALA A 1 84 ? 12.627 -10.848 -16.013 1.00 29.94 84 ALA A N 1
ATOM 621 C CA . ALA A 1 84 ? 12.142 -10.192 -14.812 1.00 30.22 84 ALA A CA 1
ATOM 622 C C . ALA A 1 84 ? 10.665 -9.835 -14.936 1.00 30.80 84 ALA A C 1
ATOM 623 O O . ALA A 1 84 ? 10.237 -9.194 -15.902 1.00 32.07 84 ALA A O 1
ATOM 625 N N . ILE A 1 85 ? 9.906 -10.238 -13.928 1.00 31.61 85 ILE A N 1
ATOM 626 C CA . ILE A 1 85 ? 8.484 -9.946 -13.801 1.00 32.90 85 ILE A CA 1
ATOM 627 C C . ILE A 1 85 ? 8.304 -8.831 -12.780 1.00 34.55 85 ILE A C 1
ATOM 628 O O . ILE A 1 85 ? 8.718 -8.960 -11.606 1.00 35.47 85 ILE A O 1
ATOM 633 N N . GLY A 1 86 ? 7.684 -7.744 -13.210 1.00 34.55 86 GLY A N 1
ATOM 634 C CA . GLY A 1 86 ? 7.429 -6.637 -12.296 1.00 36.21 86 GLY A CA 1
ATOM 635 C C . GLY A 1 86 ? 6.226 -6.988 -11.437 1.00 37.54 86 GLY A C 1
ATOM 636 O O . GLY A 1 86 ? 5.187 -7.400 -11.950 1.00 37.08 86 GLY A O 1
ATOM 637 N N . VAL A 1 87 ? 6.377 -6.841 -10.127 1.00 39.45 87 VAL A N 1
ATOM 638 C CA . VAL A 1 87 ? 5.309 -7.169 -9.194 1.00 41.61 87 VAL A CA 1
ATOM 639 C C . VAL A 1 87 ? 5.028 -5.959 -8.298 1.00 44.35 87 VAL A C 1
ATOM 640 O O . VAL A 1 87 ? 5.893 -5.085 -8.135 1.00 42.41 87 VAL A O 1
ATOM 644 N N . LYS A 1 88 ? 3.817 -5.924 -7.741 1.00 48.69 88 LYS A N 1
ATOM 645 C CA . LYS A 1 88 ? 3.377 -4.834 -6.872 1.00 53.86 88 LYS A CA 1
ATOM 646 C C . LYS A 1 88 ? 3.939 -4.943 -5.453 1.00 55.71 88 LYS A C 1
ATOM 647 O O . LYS A 1 88 ? 4.399 -3.938 -4.879 1.00 57.42 88 LYS A O 1
ATOM 653 N N . SER A 1 89 ? 3.882 -6.143 -4.874 1.00 54.71 89 SER A N 1
ATOM 654 C CA . SER A 1 89 ? 4.430 -6.349 -3.534 1.00 55.56 89 SER A CA 1
ATOM 655 C C . SER A 1 89 ? 5.340 -7.574 -3.514 1.00 54.13 89 SER A C 1
ATOM 656 O O . SER A 1 89 ? 4.861 -8.712 -3.410 1.00 54.84 89 SER A O 1
ATOM 659 N N . ILE A 1 90 ? 6.647 -7.339 -3.599 1.00 51.30 90 ILE A N 1
ATOM 660 C CA . ILE A 1 90 ? 7.591 -8.432 -3.716 1.00 49.06 90 ILE A CA 1
ATOM 661 C C . ILE A 1 90 ? 7.578 -9.389 -2.496 1.00 49.37 90 ILE A C 1
ATOM 662 O O . ILE A 1 90 ? 7.681 -10.593 -2.675 1.00 47.94 90 ILE A O 1
ATOM 667 N N . GLU A 1 91 ? 7.395 -8.856 -1.282 1.00 51.39 91 GLU A N 1
ATOM 668 C CA . GLU A 1 91 ? 7.362 -9.668 -0.067 1.00 53.30 91 GLU A CA 1
ATOM 669 C C . GLU A 1 91 ? 6.245 -10.696 -0.118 1.00 52.90 91 GLU A C 1
ATOM 670 O O . GLU A 1 91 ? 6.448 -11.851 0.254 1.00 52.89 91 GLU A O 1
ATOM 676 N N . GLU A 1 92 ? 5.062 -10.260 -0.558 1.00 53.09 92 GLU A N 1
ATOM 677 C CA . GLU A 1 92 ? 3.885 -11.131 -0.610 1.00 53.77 92 GLU A CA 1
ATOM 678 C C . GLU A 1 92 ? 4.006 -12.160 -1.724 1.00 50.96 92 GLU A C 1
ATOM 679 O O . GLU A 1 92 ? 3.555 -13.296 -1.577 1.00 51.20 92 GLU A O 1
ATOM 685 N N . ARG A 1 93 ? 4.609 -11.756 -2.838 1.00 48.32 93 ARG A N 1
ATOM 686 C CA . ARG A 1 93 ? 4.7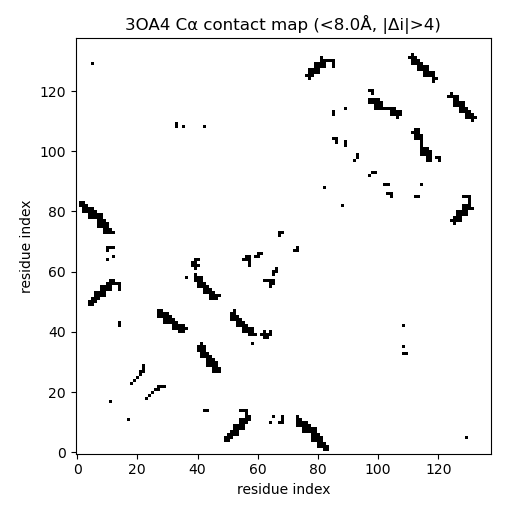79 -12.665 -3.962 1.00 46.18 93 ARG A CA 1
ATOM 687 C C . ARG A 1 93 ? 5.783 -13.758 -3.618 1.00 44.31 93 ARG A C 1
ATOM 688 O O . ARG A 1 93 ? 5.565 -14.918 -3.967 1.00 43.44 93 ARG A O 1
ATOM 696 N N . ILE A 1 94 ? 6.855 -13.399 -2.909 1.00 43.89 94 ILE A N 1
ATOM 697 C CA . ILE A 1 94 ? 7.847 -14.393 -2.503 1.00 43.44 94 ILE A CA 1
ATOM 698 C C . ILE A 1 94 ? 7.172 -15.397 -1.577 1.00 44.27 94 ILE A C 1
ATOM 699 O O . ILE A 1 94 ? 7.279 -16.609 -1.772 1.00 44.20 94 ILE A O 1
ATOM 704 N N . GLN A 1 95 ? 6.436 -14.889 -0.600 1.00 45.08 95 GLN A N 1
ATOM 705 C CA . GLN A 1 95 ? 5.729 -15.743 0.330 1.00 46.53 95 GLN A CA 1
ATOM 706 C C . GLN A 1 95 ? 4.755 -16.686 -0.367 1.00 45.58 95 GLN A C 1
ATOM 707 O O . GLN A 1 95 ? 4.669 -17.860 -0.010 1.00 44.55 95 GLN A O 1
ATOM 713 N N . GLU A 1 96 ? 4.039 -16.180 -1.367 1.00 45.42 96 GLU A N 1
ATOM 714 C CA . GLU A 1 96 ? 3.052 -16.988 -2.098 1.00 45.70 96 GLU A CA 1
ATOM 715 C C . GLU A 1 96 ? 3.675 -18.092 -2.956 1.00 43.27 96 GLU A C 1
ATOM 716 O O . GLU A 1 96 ? 3.210 -19.241 -2.920 1.00 43.65 96 GLU A O 1
ATOM 722 N N . VAL A 1 97 ? 4.723 -17.761 -3.716 1.00 40.23 97 VAL A N 1
ATOM 723 C CA . VAL A 1 97 ? 5.371 -18.800 -4.530 1.00 38.38 97 VAL A CA 1
ATOM 724 C C . VAL A 1 97 ? 6.050 -19.863 -3.655 1.00 38.28 97 VAL A C 1
ATOM 725 O O . VAL A 1 97 ? 6.013 -21.063 -3.974 1.00 37.68 97 VAL A O 1
ATOM 729 N N . LYS A 1 98 ? 6.650 -19.433 -2.542 1.00 39.24 98 LYS A N 1
ATOM 730 C CA . LYS A 1 98 ? 7.242 -20.377 -1.598 1.00 42.15 98 LYS A CA 1
ATOM 731 C C . LYS A 1 98 ? 6.188 -21.319 -1.021 1.00 42.65 98 LYS A C 1
ATOM 732 O O . LYS A 1 98 ? 6.392 -22.537 -0.967 1.00 42.13 98 LYS A O 1
ATOM 738 N N . GLU A 1 99 ? 5.048 -20.759 -0.622 1.00 44.45 99 GLU A N 1
ATOM 739 C CA . GLU A 1 99 ? 3.931 -21.576 -0.136 1.00 47.50 99 GLU A CA 1
ATOM 740 C C . GLU A 1 99 ? 3.473 -22.588 -1.195 1.00 47.04 99 GLU A C 1
ATOM 741 O O . GLU A 1 99 ? 3.011 -23.691 -0.856 1.00 47.73 99 GLU A O 1
ATOM 747 N N . ASN A 1 100 ? 3.636 -22.232 -2.468 1.00 45.70 100 ASN A N 1
ATOM 748 C CA . ASN A 1 100 ? 3.269 -23.136 -3.556 1.00 45.59 100 ASN A CA 1
ATOM 749 C C . ASN A 1 100 ? 4.407 -24.090 -4.003 1.00 43.72 100 ASN A C 1
ATOM 750 O O . ASN A 1 100 ? 4.239 -24.868 -4.950 1.00 43.34 100 ASN A O 1
ATOM 755 N N . GLY A 1 101 ? 5.549 -24.020 -3.314 1.00 42.31 101 GLY A N 1
ATOM 756 C CA . GLY A 1 101 ? 6.657 -24.963 -3.506 1.00 40.40 101 GLY A CA 1
ATOM 757 C C . GLY A 1 101 ? 7.836 -24.472 -4.331 1.00 38.32 101 GLY A C 1
ATOM 758 O O . GLY A 1 101 ? 8.737 -25.250 -4.669 1.00 38.07 101 GLY A O 1
ATOM 759 N N . VAL A 1 102 ? 7.839 -23.193 -4.700 1.00 36.33 102 VAL A N 1
ATOM 760 C CA . VAL A 1 102 ? 8.926 -22.661 -5.524 1.00 34.57 102 VAL A CA 1
ATOM 761 C C . VAL A 1 102 ? 10.135 -22.469 -4.622 1.00 35.40 102 VAL A C 1
ATOM 762 O O . VAL A 1 102 ? 10.002 -21.965 -3.503 1.00 36.97 102 VAL A O 1
ATOM 766 N N . GLN A 1 103 ? 11.296 -22.919 -5.083 1.00 34.86 103 GLN A N 1
ATOM 767 C CA . GLN A 1 103 ? 12.552 -22.645 -4.397 1.00 35.89 103 GLN A CA 1
ATOM 768 C C . GLN A 1 103 ? 13.098 -21.299 -4.893 1.00 35.85 103 GLN A C 1
ATOM 769 O O . GLN A 1 103 ? 13.104 -21.020 -6.101 1.00 34.54 103 GLN A O 1
ATOM 775 N N . MET A 1 104 ? 13.539 -20.465 -3.952 1.00 37.52 104 MET A N 1
ATOM 776 C CA . MET A 1 104 ? 14.101 -19.169 -4.248 1.00 38.57 104 MET A CA 1
ATOM 777 C C . MET A 1 104 ? 15.625 -19.219 -4.168 1.00 39.73 104 MET A C 1
ATOM 778 O O . MET A 1 104 ? 16.187 -19.932 -3.321 1.00 39.98 104 MET A O 1
ATOM 783 N N . ILE A 1 105 ? 16.284 -18.446 -5.030 1.00 39.51 105 ILE A N 1
ATOM 784 C CA . ILE A 1 105 ? 17.687 -18.103 -4.806 1.00 41.11 105 ILE A CA 1
ATOM 785 C C . ILE A 1 105 ? 17.727 -17.036 -3.702 1.00 42.83 105 ILE A C 1
ATOM 786 O O . ILE A 1 105 ? 18.500 -17.149 -2.750 1.00 43.65 105 ILE A O 1
ATOM 791 N N . ASN A 1 106 ? 16.875 -16.019 -3.816 1.00 43.06 106 ASN A N 1
ATOM 792 C CA . ASN A 1 106 ? 16.789 -14.959 -2.810 1.00 44.78 106 ASN A CA 1
ATOM 793 C C . ASN A 1 106 ? 15.507 -15.073 -2.028 1.00 45.57 106 ASN A C 1
ATOM 794 O O . ASN A 1 106 ? 14.446 -14.747 -2.542 1.00 45.16 106 ASN A O 1
ATOM 799 N N . ASP A 1 107 ? 15.593 -15.524 -0.783 1.00 47.07 107 ASP A N 1
ATOM 800 C CA . ASP A 1 107 ? 14.399 -15.584 0.067 1.00 50.02 107 ASP A CA 1
ATOM 801 C C . ASP A 1 107 ? 13.959 -14.207 0.554 1.00 50.77 107 ASP A C 1
ATOM 802 O O . ASP A 1 107 ? 12.796 -14.022 0.914 1.00 51.28 107 ASP A O 1
ATOM 807 N N . GLU A 1 108 ? 14.899 -13.263 0.578 1.00 50.98 108 GLU A N 1
ATOM 808 C CA . GLU A 1 108 ? 14.602 -11.867 0.900 1.00 52.18 108 GLU A CA 1
ATOM 809 C C . GLU A 1 108 ? 15.023 -11.030 -0.295 1.00 50.41 108 GLU A C 1
ATOM 810 O O . GLU A 1 108 ? 16.051 -11.317 -0.900 1.00 49.84 108 GLU A O 1
ATOM 816 N N . PRO A 1 109 ? 14.260 -9.976 -0.623 1.00 50.60 109 PRO A N 1
ATOM 817 C CA . PRO A 1 109 ? 14.681 -9.084 -1.719 1.00 50.47 109 PRO A CA 1
ATOM 818 C C . PRO A 1 109 ? 16.083 -8.483 -1.495 1.00 50.82 109 PRO A C 1
ATOM 819 O O . PRO A 1 109 ? 16.508 -8.290 -0.346 1.00 51.85 109 PRO A O 1
ATOM 823 N N . VAL A 1 110 ? 16.791 -8.229 -2.591 1.00 49.23 110 VAL A N 1
ATOM 824 C CA . VAL A 1 110 ? 18.110 -7.606 -2.570 1.00 49.71 110 VAL A CA 1
ATOM 825 C C . VAL A 1 110 ? 18.126 -6.448 -3.578 1.00 49.08 110 VAL A C 1
ATOM 826 O O . VAL A 1 110 ? 17.233 -6.373 -4.433 1.00 47.45 110 VAL A O 1
ATOM 830 N N . PRO A 1 111 ? 19.120 -5.535 -3.479 1.00 50.65 111 PRO A N 1
ATOM 831 C CA . PRO A 1 111 ? 19.187 -4.423 -4.456 1.00 50.43 111 PRO A CA 1
ATOM 832 C C . PRO A 1 111 ? 19.500 -4.885 -5.875 1.00 49.54 111 PRO A C 1
ATOM 833 O O . PRO A 1 111 ? 20.436 -5.662 -6.092 1.00 49.63 111 PRO A O 1
ATOM 837 N N . GLY A 1 112 ? 18.700 -4.430 -6.834 1.00 49.08 112 GLY A N 1
ATOM 838 C CA . GLY A 1 112 ? 18.947 -4.742 -8.232 1.00 49.06 112 GLY A CA 1
ATOM 839 C C . GLY A 1 112 ? 19.179 -3.466 -9.024 1.00 49.61 112 GLY A C 1
ATOM 840 O O . GLY A 1 112 ? 19.465 -2.411 -8.460 1.00 50.55 112 GLY A O 1
ATOM 841 N N . ALA A 1 113 ? 19.055 -3.578 -10.340 1.00 49.18 113 ALA A N 1
ATOM 842 C CA . ALA A 1 113 ? 19.220 -2.440 -11.248 1.00 47.94 113 ALA A CA 1
ATOM 843 C C . ALA A 1 113 ? 18.138 -1.398 -11.041 1.00 46.75 113 ALA A C 1
ATOM 844 O O . ALA A 1 113 ? 17.003 -1.729 -10.685 1.00 45.07 113 ALA A O 1
ATOM 846 N N . ARG A 1 114 ? 18.511 -0.132 -11.248 1.00 47.40 114 ARG A N 1
ATOM 847 C CA . ARG A 1 114 ? 17.575 0.998 -11.230 1.00 47.79 114 ARG A CA 1
ATOM 848 C C . ARG A 1 114 ? 16.926 1.192 -9.872 1.00 48.68 114 ARG A C 1
ATOM 849 O O . ARG A 1 114 ? 15.781 1.665 -9.774 1.00 49.48 114 ARG A O 1
ATOM 857 N N . GLY A 1 115 ? 17.653 0.810 -8.825 1.00 48.84 115 GLY A N 1
ATOM 858 C CA . GLY A 1 115 ? 17.164 0.944 -7.461 1.00 49.58 115 GLY A CA 1
ATOM 859 C C . GLY A 1 115 ? 16.020 0.005 -7.116 1.00 48.86 115 GLY A C 1
ATOM 860 O O . GLY A 1 115 ? 15.410 0.171 -6.068 1.00 49.69 115 GLY A O 1
ATOM 861 N N . ALA A 1 116 ? 15.733 -0.980 -7.983 1.00 47.21 116 ALA A N 1
ATOM 862 C CA . ALA A 1 116 ? 14.629 -1.932 -7.735 1.00 46.95 116 ALA A CA 1
ATOM 863 C C . ALA A 1 116 ? 14.996 -2.912 -6.625 1.00 47.62 116 ALA A C 1
ATOM 864 O O . ALA A 1 116 ? 16.175 -3.194 -6.401 1.00 48.68 116 ALA A O 1
ATOM 866 N N . GLN A 1 117 ? 13.982 -3.415 -5.933 1.00 47.29 117 GLN A N 1
ATOM 867 C CA . GLN A 1 117 ? 14.149 -4.551 -5.037 1.00 47.38 117 GLN A CA 1
ATOM 868 C C . GLN A 1 117 ? 13.846 -5.796 -5.864 1.00 44.62 117 GLN A C 1
ATOM 869 O O . GLN A 1 117 ? 12.836 -5.843 -6.562 1.00 44.20 117 GLN A O 1
ATOM 875 N N . VAL A 1 118 ? 14.742 -6.781 -5.812 1.00 43.15 118 VAL A N 1
ATOM 876 C CA . VAL A 1 118 ? 14.662 -7.965 -6.694 1.00 40.71 118 VAL A CA 1
ATOM 877 C C . VAL A 1 118 ? 14.895 -9.267 -5.913 1.00 39.98 118 VAL A C 1
ATOM 878 O O . VAL A 1 118 ? 15.547 -9.260 -4.852 1.00 40.06 118 VAL A O 1
ATOM 882 N N . ALA A 1 119 ? 14.363 -10.369 -6.443 1.00 38.66 119 ALA A N 1
ATOM 883 C CA . ALA A 1 119 ? 14.565 -11.706 -5.886 1.00 37.45 119 ALA A CA 1
ATOM 884 C C . ALA A 1 119 ? 14.457 -12.738 -7.008 1.00 35.53 119 ALA A C 1
ATOM 885 O O . ALA A 1 119 ? 13.526 -12.706 -7.818 1.00 35.12 119 ALA A O 1
ATOM 887 N N . PHE A 1 120 ? 15.439 -13.625 -7.067 1.00 34.53 120 PHE A N 1
ATOM 888 C CA . PHE A 1 120 ? 15.518 -14.613 -8.131 1.00 35.27 120 PHE A CA 1
ATOM 889 C C . PHE A 1 120 ? 14.929 -15.928 -7.640 1.00 34.34 120 PHE A C 1
ATOM 890 O O . PHE A 1 120 ? 15.199 -16.374 -6.505 1.00 34.92 120 PHE A O 1
ATOM 898 N N . LEU A 1 121 ? 14.098 -16.515 -8.486 1.00 33.36 121 LEU A N 1
ATOM 899 C CA . LEU A 1 121 ? 13.553 -17.842 -8.268 1.00 33.75 121 LEU A CA 1
ATOM 900 C C . LEU A 1 121 ? 14.596 -18.837 -8.764 1.00 35.28 121 LEU A C 1
ATOM 901 O O . LEU A 1 121 ? 15.393 -18.544 -9.684 1.00 35.38 121 LEU A O 1
ATOM 906 N N . HIS A 1 122 ? 14.598 -20.023 -8.176 1.00 36.20 122 HIS A N 1
ATOM 907 C CA . HIS A 1 122 ? 15.553 -21.040 -8.563 1.00 36.98 122 HIS A CA 1
ATOM 908 C C . HIS A 1 122 ? 15.156 -21.669 -9.890 1.00 35.03 122 HIS A C 1
ATOM 909 O O . HIS A 1 122 ? 14.006 -22.083 -10.060 1.00 35.47 122 HIS A O 1
ATOM 916 N N . PRO A 1 123 ? 16.095 -21.734 -10.855 1.00 34.97 123 PRO A N 1
ATOM 917 C CA . PRO A 1 123 ? 15.794 -22.348 -12.159 1.00 34.61 123 PRO A CA 1
ATOM 918 C C . PRO A 1 123 ? 15.344 -23.811 -12.042 1.00 35.40 123 PRO A C 1
ATOM 919 O O . PRO A 1 123 ? 14.642 -24.302 -12.922 1.00 36.18 123 PRO A O 1
ATOM 923 N N . ARG A 1 124 ? 15.727 -24.507 -10.973 1.00 36.40 124 ARG A N 1
ATOM 924 C CA . ARG A 1 124 ? 15.258 -25.897 -10.801 1.00 38.08 124 ARG A CA 1
ATOM 925 C C . ARG A 1 124 ? 13.758 -25.990 -10.541 1.00 37.66 124 ARG A C 1
ATOM 926 O O . ARG A 1 124 ? 13.197 -27.068 -10.657 1.00 38.98 124 ARG A O 1
ATOM 934 N N . SER A 1 125 ? 13.122 -24.875 -10.175 1.00 36.34 125 SER A N 1
ATOM 935 C CA . SER A 1 125 ? 11.672 -24.845 -9.999 1.00 37.45 125 SER A CA 1
ATOM 936 C C . SER A 1 125 ? 10.937 -24.505 -11.307 1.00 37.66 125 SER A C 1
ATOM 937 O O . SER A 1 125 ? 9.697 -24.592 -11.392 1.00 38.30 125 SER A O 1
ATOM 940 N N . ALA A 1 126 ? 11.699 -24.109 -12.323 1.00 36.44 126 ALA A N 1
ATOM 941 C CA . ALA A 1 126 ? 11.125 -23.498 -13.516 1.00 36.10 126 ALA A CA 1
ATOM 942 C C . ALA A 1 126 ? 11.750 -24.082 -14.769 1.00 35.95 126 ALA A C 1
ATOM 943 O O . ALA A 1 126 ? 11.855 -23.391 -15.789 1.00 34.20 126 ALA A O 1
ATOM 945 N N . ARG A 1 127 ? 12.168 -25.357 -14.693 1.00 36.27 127 ARG A N 1
ATOM 946 C CA . ARG A 1 127 ? 12.695 -26.065 -15.876 1.00 38.46 127 ARG A CA 1
ATOM 947 C C . ARG A 1 127 ? 13.806 -25.287 -16.606 1.00 37.42 127 ARG A C 1
ATOM 948 O O . ARG A 1 127 ? 13.788 -25.124 -17.840 1.00 37.21 127 ARG A O 1
ATOM 956 N N . GLY A 1 128 ? 14.764 -24.800 -15.830 1.00 36.53 128 GLY A N 1
ATOM 957 C CA . GLY A 1 128 ? 15.969 -24.208 -16.388 1.00 36.31 128 GLY A CA 1
ATOM 958 C C . GLY A 1 128 ? 15.859 -22.726 -16.743 1.00 35.86 128 GLY A C 1
ATOM 959 O O . GLY A 1 128 ? 16.785 -22.174 -17.298 1.00 37.26 128 GLY A O 1
ATOM 960 N N . VAL A 1 129 ? 14.732 -22.082 -16.465 1.00 34.28 129 VAL A N 1
ATOM 961 C CA . VAL A 1 129 ? 14.619 -20.627 -16.704 1.00 32.49 129 VAL A CA 1
ATOM 962 C C . VAL A 1 129 ? 14.878 -19.888 -15.403 1.00 31.73 129 VAL A C 1
ATOM 963 O O . VAL A 1 129 ? 14.304 -20.243 -14.378 1.00 31.89 129 VAL A O 1
ATOM 967 N N . LEU A 1 130 ? 15.684 -18.826 -15.477 1.00 30.17 130 LEU A N 1
ATOM 968 C CA . LEU A 1 130 ? 15.888 -17.921 -14.351 1.00 32.30 130 LEU A CA 1
ATOM 969 C C . LEU A 1 130 ? 14.886 -16.759 -14.368 1.00 32.12 130 LEU A C 1
ATOM 970 O O . LEU A 1 130 ? 14.964 -15.863 -15.234 1.00 32.42 130 LEU A O 1
ATOM 975 N N . TYR A 1 131 ? 13.915 -16.806 -13.451 1.00 31.06 131 TYR A N 1
ATOM 976 C CA . TYR A 1 131 ? 12.955 -15.713 -13.259 1.00 30.99 131 TYR A CA 1
ATOM 977 C C . TYR A 1 131 ? 13.369 -14.807 -12.099 1.00 31.93 131 TYR A C 1
ATOM 978 O O . TYR A 1 131 ? 13.905 -15.279 -11.084 1.00 32.89 131 TYR A O 1
ATOM 987 N N . GLU A 1 132 ? 13.112 -13.515 -12.268 1.00 32.65 132 GLU A N 1
ATOM 988 C CA . GLU A 1 132 ? 13.348 -12.495 -11.246 1.00 34.60 132 GLU A CA 1
ATOM 989 C C . GLU A 1 132 ? 12.027 -11.783 -10.971 1.00 33.74 132 GLU A C 1
ATOM 990 O O . GLU A 1 132 ? 11.324 -11.410 -11.905 1.00 34.24 132 GLU A O 1
ATOM 996 N N . PHE A 1 133 ? 11.677 -11.610 -9.699 1.00 33.85 133 PHE A N 1
ATOM 997 C CA . PHE A 1 133 ? 10.600 -10.699 -9.320 1.00 33.74 133 PHE A CA 1
ATOM 998 C C . PHE A 1 133 ? 11.261 -9.335 -9.119 1.00 34.44 133 PHE A C 1
ATOM 999 O O . PHE A 1 133 ? 12.361 -9.257 -8.587 1.00 34.82 133 PHE A O 1
ATOM 1007 N N . CYS A 1 134 ? 10.577 -8.284 -9.531 1.00 35.11 134 CYS A N 1
ATOM 1008 C CA . CYS A 1 134 ? 11.153 -6.959 -9.625 1.00 38.20 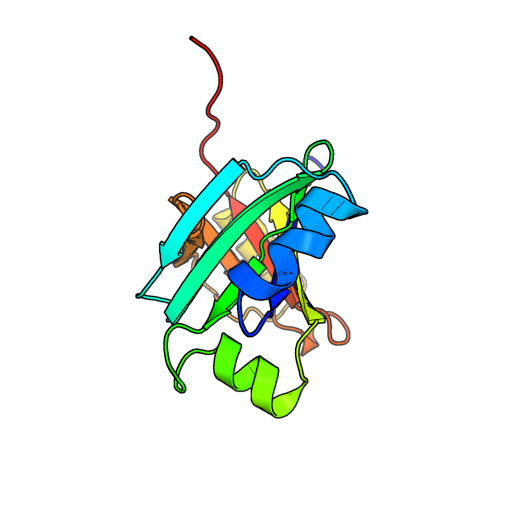134 CYS A CA 1
ATOM 1009 C C . CYS A 1 134 ? 10.073 -6.041 -9.086 1.00 41.18 134 CYS A C 1
ATOM 1010 O O . CYS A 1 134 ? 8.942 -6.028 -9.604 1.00 40.96 134 CYS A O 1
ATOM 1013 N N . GLU A 1 135 ? 10.383 -5.326 -7.999 1.00 43.98 135 GLU A N 1
ATOM 1014 C CA . GLU A 1 135 ? 9.478 -4.308 -7.472 1.00 48.17 135 GLU A CA 1
ATOM 1015 C C . GLU A 1 135 ? 10.149 -2.941 -7.583 1.00 51.26 135 GLU A C 1
ATOM 1016 O O . GLU A 1 135 ? 11.218 -2.700 -6.992 1.00 50.28 135 GLU A O 1
ATOM 1022 N N . LYS A 1 136 ? 9.519 -2.068 -8.361 1.00 55.16 136 LYS A N 1
ATOM 1023 C CA . LYS A 1 136 ? 10.026 -0.716 -8.583 1.00 60.31 136 LYS A CA 1
ATOM 1024 C C . LYS A 1 136 ? 9.038 0.271 -7.984 1.00 64.65 136 LYS A C 1
ATOM 1025 O O . LYS A 1 136 ? 7.829 0.040 -8.038 1.00 64.20 136 LYS A O 1
ATOM 1031 N N . LYS A 1 137 ? 9.552 1.357 -7.406 1.00 69.47 137 LYS A N 1
ATOM 1032 C CA . LYS A 1 137 ? 8.697 2.457 -6.954 1.00 75.13 137 LYS A CA 1
ATOM 1033 C C . LYS A 1 137 ? 8.160 3.150 -8.195 1.00 77.85 137 LYS A C 1
ATOM 1034 O O . LYS A 1 137 ? 8.896 3.350 -9.159 1.00 76.91 137 LYS A O 1
ATOM 1040 N N . GLU A 1 138 ? 6.874 3.489 -8.168 1.00 81.67 138 GLU A N 1
ATOM 1041 C CA . GLU A 1 138 ? 6.175 4.039 -9.331 1.00 84.52 138 GLU A CA 1
ATOM 1042 C C . GLU A 1 138 ? 6.594 5.492 -9.565 1.00 87.23 138 GLU A C 1
ATOM 1043 O O . GLU A 1 138 ? 6.345 6.355 -8.713 1.00 88.93 138 GLU A O 1
ATOM 1049 N N . GLN A 1 139 ? 7.239 5.759 -10.703 1.00 87.85 139 GLN A N 1
ATOM 1050 C CA . GLN A 1 139 ? 7.717 7.119 -11.013 1.00 90.31 139 GLN A CA 1
ATOM 1051 C C . GLN A 1 139 ? 7.464 7.577 -12.459 1.00 91.26 139 GLN A C 1
ATOM 1052 O O . GLN A 1 139 ? 8.012 7.009 -13.408 1.00 89.95 139 GLN A O 1
ATOM 1058 N N . ALA A 1 140 ? 6.620 8.603 -12.597 1.00 94.00 140 ALA A N 1
ATOM 1059 C CA . ALA A 1 140 ? 6.346 9.294 -13.871 1.00 95.29 140 ALA A CA 1
ATOM 1060 C C . ALA A 1 140 ? 5.859 10.719 -13.581 1.00 97.98 140 ALA A C 1
ATOM 1061 O O . ALA A 1 140 ? 5.460 11.004 -12.448 1.00 99.39 140 ALA A O 1
ATOM 1063 N N . GLU A 1 141 ? 5.903 11.601 -14.589 1.00 98.76 141 GLU A N 1
ATOM 1064 C CA . GLU A 1 141 ? 5.356 12.982 -14.502 1.00 101.09 141 GLU A CA 1
ATOM 1065 C C . GLU A 1 141 ? 6.404 14.111 -14.366 1.00 101.58 141 GLU A C 1
ATOM 1066 O O . GLU A 1 141 ? 7.530 13.871 -13.933 1.00 100.46 141 GLU A O 1
ATOM 1072 N N . ASN A 1 142 ? 6.002 15.326 -14.762 1.00 103.39 142 ASN A N 1
ATOM 1073 C CA . ASN A 1 142 ? 6.748 16.598 -14.580 1.00 104.35 142 ASN A CA 1
ATOM 1074 C C . ASN A 1 142 ? 7.031 17.320 -15.899 1.00 104.36 142 ASN A C 1
ATOM 1075 O O . ASN A 1 142 ? 6.712 18.503 -16.050 1.00 106.18 142 ASN A O 1
#

CATH classification: 3.10.180.10

B-factor: mean 46.94, std 15.77, range [28.41, 106.18]

Foldseek 3Di:
DQKDFAEWEWQDQDPVVCCCCVCVPVVWDWPAWADDVVQQWIWTWTDDPNYTYIYTHGNDCPHPSVVCCVVPNTTTAATEIEDADPLVVLVVVVVVPWAWPDSAWDQDPPRWTKTWTDCVRVVNHIYMYTYDDDDDDD

Nearest PDB structures (foldseek):
  3oa4-assembly1_A-2  TM=1.007E+00  e=4.677E-29  Halalkalibacterium halodurans C-125
  6wf7-assembly1_A  TM=9.466E-01  e=5.668E-16  Streptomyces coelicolor A3(2)
  6xbv-assembly1_A-2  TM=9.257E-01  e=5.668E-16  Streptomyces coelicolor A3(2)
  6xbr-assembly1_A-2  TM=9.477E-01  e=1.090E-15  Streptomyces coelicolor A3(2)
  6bu2-assembly1_A  TM=9.505E-01  e=4.274E-15  Mycobacterium tuberculosis H37Rv

Organism: Halalkalibacterium halodurans (strain ATCC BAA-125 / DSM 18197 / FERM 7344 / JCM 9153 / C-125) (NCBI:txid272558)

Radius of gyration: 15.09 Å; Cα contacts (8 Å, |Δi|>4): 288; chains: 1; bounding box: 39×43×37 Å

Solvent-accessible surface area: 8783 Å² total; per-residue (Å²): 222,25,76,137,81,27,8,50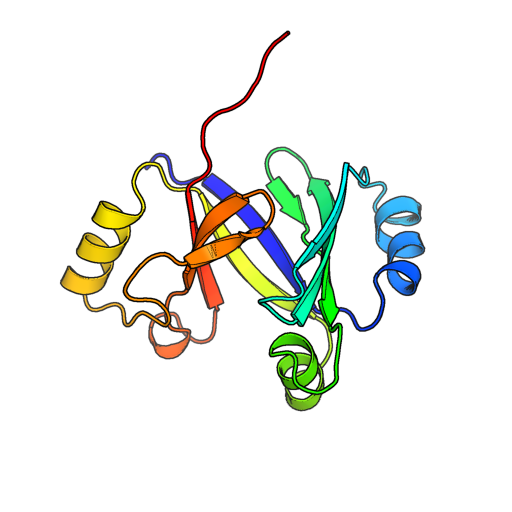,0,21,0,6,77,23,4,171,109,32,35,91,103,24,64,52,78,86,174,22,134,67,66,29,90,51,96,16,102,99,78,14,7,60,6,0,4,0,74,81,63,174,17,41,16,8,0,6,25,29,76,57,133,137,3,73,7,5,108,45,27,121,178,179,29,97,31,121,34,8,45,0,41,12,14,160,45,1,105,104,73,7,99,87,16,86,136,134,63,37,104,12,90,30,72,123,26,50,97,14,13,106,74,2,80,8,0,36,18,48,30,202,52,26,234,55,54,30,60,6,5,2,53,66,161,159,160,93,163,185

InterPro domains:
  IPR017515 Methylmalonyl-CoA epimerase [TIGR03081] (7-134)
  IPR017515 Methylmalonyl-CoA epimerase [cd07249] (8-134)
  IPR029068 Glyoxalase/Bleomycin resistance protein/Dihydroxybiphenyl dioxygenase [G3DSA:3.10.180.10] (1-136)
  IPR029068 Glyoxalase/Bleomycin resistance protein/Dihydroxybiphenyl dioxygenase [SSF54593] (6-136)
  IPR037523 Vicinal oxygen chelate (VOC), core domain [PS51819] (7-135)
  IPR051785 Methylmalonyl-CoA/ethylmalonyl-CoA epimerase [PTHR43048] (6-136)

Secondary structure (DSSP, 8-state):
---EEEEEEEE-S-HHHHHIIIIIIS--EEEEEEEEGGGTEEEEEEEETTEEEEEEEESSTTSHHHHHHHHH-SEEEEEEEE-S-HHHHHHHHHHTTPPBS-SS-EE-GGG-EEEEBPGGGTTT--EEEEE-------

Sequence (138 aa):
KSNKLDHIGIAVTSIKDVLPFYVGSLKLKLLGMEDLPSQGVKIAFLEIGESKIEELLEPLSEESPIAKFIQKRGEGIHHIAIGVKSIEERIQEVKENGVQMINDEPVPGARGAQVAFLHPRSARGVLYEFCEKKEQAEN